Protein AF-A0A843K9B5-F1 (afdb_monomer_lite)

Secondary structure (DSSP, 8-state):
-------------SHHHHHHHHHHHHHHHHTSS-GGGGHHHHHHHHHHHHHHHHHHHHHHHHHHHHHHHHHHHHHHHHHHHHHHHHHHHHT--PPP-

Structure (mmCIF, N/CA/C/O backbone):
data_AF-A0A843K9B5-F1
#
_entry.id   AF-A0A843K9B5-F1
#
loop_
_atom_site.group_PDB
_atom_site.id
_atom_site.type_symbol
_atom_site.label_atom_id
_atom_site.label_alt_id
_atom_site.label_comp_id
_atom_site.label_asym_id
_atom_site.label_entity_id
_atom_site.label_seq_id
_atom_site.pdbx_PDB_ins_code
_atom_site.Cartn_x
_atom_site.Cartn_y
_atom_site.Cartn_z
_atom_site.occupancy
_atom_site.B_iso_or_equiv
_atom_site.auth_seq_id
_atom_site.auth_comp_id
_atom_site.auth_asym_id
_atom_site.auth_atom_id
_atom_site.pdbx_PDB_model_num
ATOM 1 N N . MET A 1 1 ? -6.684 15.302 -39.401 1.00 37.53 1 MET A N 1
ATOM 2 C CA . MET A 1 1 ? -6.523 15.364 -37.933 1.00 37.53 1 MET A CA 1
ATOM 3 C C . MET A 1 1 ? -6.785 13.973 -37.383 1.00 37.53 1 MET A C 1
ATOM 5 O O . MET A 1 1 ? -7.859 13.439 -37.627 1.00 37.53 1 MET A O 1
ATOM 9 N N . ALA A 1 2 ? -5.788 13.338 -36.768 1.00 39.28 2 ALA A N 1
ATOM 10 C CA . ALA A 1 2 ? -5.946 11.995 -36.221 1.00 39.28 2 ALA A CA 1
ATOM 11 C C . ALA A 1 2 ? -6.784 12.071 -34.936 1.00 39.28 2 ALA A C 1
ATOM 13 O O . ALA A 1 2 ? -6.377 12.716 -33.973 1.00 39.28 2 ALA A O 1
ATOM 14 N N . ASN A 1 3 ? -7.957 11.432 -34.936 1.00 41.06 3 ASN A N 1
ATOM 15 C CA . ASN A 1 3 ? -8.771 11.244 -33.739 1.00 41.06 3 ASN A CA 1
ATOM 16 C C . ASN A 1 3 ? -7.980 10.391 -32.737 1.00 41.06 3 ASN A C 1
ATOM 18 O O . ASN A 1 3 ? -7.946 9.163 -32.843 1.00 41.06 3 ASN A O 1
ATOM 22 N N . MET A 1 4 ? -7.319 11.039 -31.775 1.00 44.72 4 MET A N 1
ATOM 23 C CA . MET A 1 4 ? -6.780 10.364 -30.599 1.00 44.72 4 MET A CA 1
ATOM 24 C C . MET A 1 4 ? -7.964 9.780 -29.826 1.00 44.72 4 MET A C 1
ATOM 26 O O . MET A 1 4 ? -8.694 10.505 -29.154 1.00 44.72 4 MET A O 1
ATOM 30 N N . LYS A 1 5 ? -8.184 8.464 -29.957 1.00 47.78 5 LYS A N 1
ATOM 31 C CA . LYS A 1 5 ? -9.096 7.712 -29.087 1.00 47.78 5 LYS A CA 1
ATOM 32 C C . LYS A 1 5 ? -8.741 8.081 -27.645 1.00 47.78 5 LYS A C 1
ATOM 34 O O . LYS A 1 5 ? -7.588 7.890 -27.263 1.00 47.78 5 LYS A O 1
ATO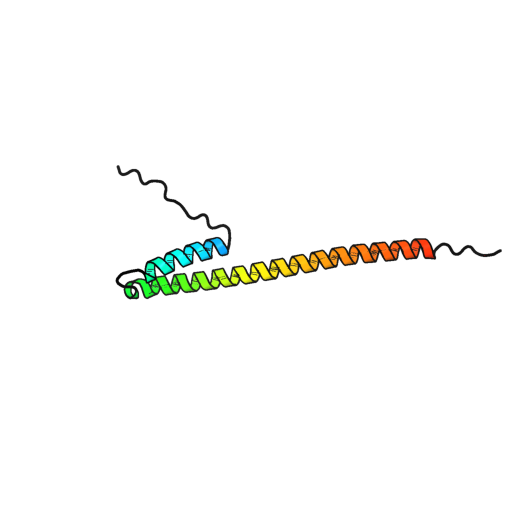M 39 N N . GLN A 1 6 ? -9.690 8.643 -26.889 1.00 45.94 6 GLN A N 1
ATOM 40 C CA . GLN A 1 6 ? -9.527 8.917 -25.459 1.00 45.94 6 GLN A CA 1
ATOM 41 C C . GLN A 1 6 ? -8.958 7.654 -24.806 1.00 45.94 6 GLN A C 1
ATOM 43 O O . GLN A 1 6 ? -9.609 6.611 -24.778 1.00 45.94 6 GLN A O 1
ATOM 48 N N . GLY A 1 7 ? -7.683 7.728 -24.420 1.00 49.34 7 GLY A N 1
ATOM 49 C CA . GLY A 1 7 ? -6.924 6.583 -23.942 1.00 49.34 7 GLY A CA 1
ATOM 50 C C . GLY A 1 7 ? -7.588 5.976 -22.715 1.00 49.34 7 GLY A C 1
ATOM 51 O O . GLY A 1 7 ? -8.291 6.650 -21.975 1.00 49.34 7 GLY A O 1
ATOM 52 N N . ASN A 1 8 ? -7.373 4.688 -22.502 1.00 58.31 8 ASN A N 1
ATOM 53 C CA . ASN A 1 8 ? -7.876 3.956 -21.348 1.00 58.31 8 ASN A CA 1
ATOM 54 C C . ASN A 1 8 ? -7.121 4.428 -20.082 1.00 58.31 8 ASN A C 1
ATOM 56 O O . ASN A 1 8 ? -6.158 3.785 -19.659 1.00 58.31 8 ASN A O 1
ATOM 60 N N . TRP A 1 9 ? -7.458 5.609 -19.549 1.00 66.25 9 TRP A N 1
ATOM 61 C CA . TRP A 1 9 ? -6.804 6.177 -18.368 1.00 66.25 9 TRP A CA 1
ATOM 62 C C . TRP A 1 9 ? -7.047 5.242 -17.179 1.00 66.25 9 TRP A C 1
ATOM 64 O O . TRP A 1 9 ? -8.189 4.983 -16.802 1.00 66.25 9 TRP A O 1
ATOM 74 N N . LEU A 1 10 ? -5.970 4.715 -16.592 1.00 73.25 10 LEU A N 1
ATOM 75 C CA . LEU A 1 10 ? -6.048 3.971 -15.337 1.00 73.25 10 LEU A CA 1
ATOM 76 C C . LEU A 1 10 ? -6.471 4.946 -14.235 1.00 73.25 10 LEU A C 1
ATOM 78 O O . LEU A 1 10 ? -5.701 5.830 -13.862 1.00 73.25 10 LEU A O 1
ATOM 82 N N . LYS A 1 11 ? -7.696 4.795 -13.726 1.00 84.88 11 LYS A N 1
ATOM 83 C CA . LYS A 1 11 ? -8.127 5.477 -12.505 1.00 84.88 11 LYS A CA 1
ATOM 84 C C . LYS A 1 11 ? -7.399 4.826 -11.331 1.00 84.88 11 LYS A C 1
ATOM 86 O O . LYS A 1 11 ? -7.560 3.633 -11.106 1.00 84.88 11 LYS A O 1
ATOM 91 N N . ILE A 1 12 ? -6.590 5.606 -10.624 1.00 87.56 12 ILE A N 1
ATOM 92 C CA . ILE A 1 12 ? -5.891 5.170 -9.415 1.00 87.56 12 ILE A CA 1
ATOM 93 C C . ILE A 1 12 ? -6.687 5.708 -8.229 1.00 87.56 12 ILE A C 1
ATOM 95 O O . ILE A 1 12 ? -6.739 6.921 -8.031 1.00 87.56 12 ILE A O 1
ATOM 99 N N . SER A 1 13 ? -7.350 4.821 -7.489 1.00 89.38 13 SER A N 1
ATOM 100 C CA . SER A 1 13 ? -8.149 5.173 -6.306 1.00 89.38 13 SER A CA 1
ATOM 101 C C . SER A 1 13 ? -7.637 4.550 -5.013 1.00 89.38 13 SER A C 1
ATOM 103 O O . SER A 1 13 ? -7.982 5.039 -3.941 1.00 89.38 13 SER A O 1
ATOM 105 N N . SER A 1 14 ? -6.809 3.512 -5.104 1.00 86.88 14 SER A N 1
ATOM 106 C CA . SER A 1 14 ? -6.241 2.828 -3.947 1.00 86.88 14 SER A CA 1
ATOM 107 C C . SER A 1 14 ? -4.745 2.516 -4.132 1.00 86.88 14 SER A C 1
ATOM 109 O O . SER A 1 14 ? -4.234 2.564 -5.261 1.00 86.88 14 SER A O 1
ATOM 111 N N . PRO A 1 15 ? -4.011 2.189 -3.050 1.00 87.75 15 PRO A N 1
ATOM 112 C CA . PRO A 1 15 ? -2.623 1.733 -3.143 1.00 87.75 15 PRO A CA 1
ATOM 113 C C . PRO A 1 15 ? -2.444 0.516 -4.063 1.00 87.75 15 PRO A C 1
ATOM 115 O O . PRO A 1 15 ? -1.443 0.413 -4.767 1.00 87.75 15 PRO A O 1
ATOM 118 N N . GLU A 1 16 ? -3.414 -0.393 -4.112 1.00 88.38 16 GLU A N 1
ATOM 119 C CA . GLU A 1 16 ? -3.405 -1.574 -4.979 1.00 88.38 16 GLU A CA 1
ATOM 120 C C . GLU A 1 16 ? -3.537 -1.193 -6.459 1.00 88.38 16 GLU A C 1
ATOM 122 O O . GLU A 1 16 ? -2.840 -1.762 -7.306 1.00 88.38 16 GLU A O 1
ATOM 127 N N . ASP A 1 17 ? -4.381 -0.207 -6.790 1.00 88.81 17 ASP A N 1
ATOM 128 C CA . ASP A 1 17 ? -4.486 0.324 -8.155 1.00 88.81 17 ASP A CA 1
ATOM 129 C C . ASP A 1 17 ? -3.140 0.894 -8.622 1.00 88.81 17 ASP A C 1
ATOM 131 O O . ASP A 1 17 ? -2.686 0.625 -9.743 1.00 88.81 17 ASP A O 1
ATOM 135 N N . LEU A 1 18 ? -2.472 1.646 -7.740 1.00 89.44 18 LEU A N 1
ATOM 136 C CA . LEU A 1 18 ? -1.156 2.224 -7.998 1.00 89.44 18 LEU A CA 1
ATOM 137 C C . LEU A 1 18 ? -0.095 1.131 -8.190 1.00 89.44 18 LEU A C 1
ATOM 139 O O . LEU A 1 18 ? 0.651 1.172 -9.171 1.00 89.44 18 LEU A O 1
ATOM 143 N N . GLN A 1 19 ? -0.068 0.109 -7.328 1.00 91.19 19 GLN A N 1
ATOM 144 C CA . GLN A 1 19 ? 0.837 -1.038 -7.470 1.00 91.19 19 GLN A CA 1
ATOM 145 C C . GLN A 1 19 ? 0.652 -1.747 -8.816 1.00 91.19 19 GLN A C 1
ATOM 147 O O . GLN A 1 19 ? 1.636 -2.047 -9.496 1.00 91.19 19 GLN A O 1
ATOM 152 N N . ARG A 1 20 ? -0.597 -1.983 -9.244 1.00 90.62 20 ARG A N 1
ATOM 153 C CA . ARG A 1 20 ? -0.899 -2.621 -10.538 1.00 90.62 20 ARG A CA 1
ATOM 154 C C . ARG A 1 20 ? -0.427 -1.774 -11.716 1.00 90.62 20 ARG A C 1
ATOM 156 O O . ARG A 1 20 ? 0.098 -2.319 -12.689 1.00 90.62 20 ARG A O 1
ATOM 163 N N . ALA A 1 21 ? -0.616 -0.457 -11.654 1.00 91.31 21 ALA A N 1
ATOM 164 C CA . ALA A 1 21 ? -0.154 0.458 -12.693 1.00 91.31 21 ALA A CA 1
ATOM 165 C C . ALA A 1 21 ? 1.383 0.473 -12.788 1.00 91.31 21 ALA A C 1
ATOM 167 O O . ALA A 1 21 ? 1.935 0.311 -13.878 1.00 91.31 21 ALA A O 1
ATOM 168 N N . LEU A 1 22 ? 2.068 0.582 -11.647 1.00 92.81 22 LEU A N 1
ATOM 169 C CA . LEU A 1 22 ? 3.529 0.578 -11.562 1.00 92.81 22 LEU A CA 1
ATOM 170 C C . LEU A 1 22 ? 4.134 -0.750 -12.031 1.00 92.81 22 LEU A C 1
ATOM 172 O O . LEU A 1 22 ? 5.060 -0.740 -12.840 1.00 92.81 22 LEU A O 1
ATOM 176 N N . ALA A 1 23 ? 3.566 -1.888 -11.622 1.00 92.31 23 ALA A N 1
ATOM 177 C CA . ALA A 1 23 ? 4.009 -3.211 -12.063 1.00 92.31 23 ALA A CA 1
ATOM 178 C C . ALA A 1 23 ? 3.905 -3.374 -13.589 1.00 92.31 23 ALA A C 1
ATOM 180 O O . ALA A 1 23 ? 4.833 -3.864 -14.232 1.00 92.31 23 ALA A O 1
ATOM 181 N N . LYS A 1 24 ? 2.816 -2.889 -14.205 1.00 92.06 24 LYS A N 1
ATOM 182 C CA . LYS A 1 24 ? 2.681 -2.876 -15.672 1.00 92.06 24 LYS A CA 1
ATOM 183 C C . LYS A 1 24 ? 3.788 -2.060 -16.342 1.00 92.06 24 LYS A C 1
ATOM 185 O O . LYS A 1 24 ? 4.282 -2.465 -17.391 1.00 92.06 24 LYS A O 1
ATOM 190 N N . MET A 1 25 ? 4.167 -0.916 -15.773 1.00 91.12 25 MET A N 1
ATOM 191 C CA . MET A 1 25 ? 5.235 -0.074 -16.325 1.00 91.12 25 MET A CA 1
ATOM 192 C C . MET A 1 25 ? 6.621 -0.699 -16.141 1.00 91.12 25 MET A C 1
ATOM 194 O O . MET A 1 25 ? 7.408 -0.689 -17.085 1.00 91.12 25 MET A O 1
ATOM 198 N N . LEU A 1 26 ? 6.897 -1.290 -14.976 1.00 93.25 26 LEU A N 1
ATOM 199 C CA . LEU A 1 26 ? 8.134 -2.028 -14.711 1.00 93.25 26 LEU A CA 1
ATOM 200 C C . LEU A 1 26 ? 8.300 -3.194 -15.690 1.00 93.25 26 LEU A C 1
ATOM 202 O O . LEU A 1 26 ? 9.342 -3.310 -16.327 1.00 93.25 26 LEU A O 1
ATOM 206 N N . ASN A 1 27 ? 7.248 -3.989 -15.900 1.00 92.94 27 ASN A N 1
ATOM 207 C CA . ASN A 1 27 ? 7.287 -5.104 -16.845 1.00 92.94 27 ASN A CA 1
ATOM 208 C C . ASN A 1 27 ? 7.559 -4.639 -18.281 1.00 92.94 27 ASN A C 1
ATOM 210 O O . ASN A 1 27 ? 8.333 -5.272 -18.988 1.00 92.94 27 ASN A O 1
ATOM 214 N N . LYS A 1 28 ? 6.999 -3.500 -18.710 1.00 91.19 28 LYS A N 1
ATOM 215 C CA . LYS A 1 28 ? 7.313 -2.927 -20.031 1.00 91.19 28 LYS A CA 1
ATOM 216 C C . LYS A 1 28 ? 8.788 -2.557 -20.181 1.00 91.19 28 LYS A C 1
ATOM 218 O O . LYS A 1 28 ? 9.337 -2.736 -21.259 1.00 91.19 28 LYS A O 1
ATOM 223 N N . ILE A 1 29 ? 9.417 -2.045 -19.122 1.00 91.62 29 ILE A N 1
ATOM 224 C CA . ILE A 1 29 ? 10.854 -1.744 -19.127 1.00 91.62 29 ILE A CA 1
ATOM 225 C C . ILE A 1 29 ? 11.669 -3.038 -19.212 1.00 91.62 29 ILE A C 1
ATOM 227 O O . ILE A 1 29 ? 12.589 -3.129 -20.020 1.00 91.62 29 ILE A O 1
ATOM 231 N N . LEU A 1 30 ? 11.304 -4.047 -18.419 1.00 89.31 30 LEU A N 1
ATOM 232 C CA . LEU A 1 30 ? 11.984 -5.345 -18.408 1.00 89.31 30 LEU A CA 1
ATOM 233 C C . LEU A 1 30 ? 11.878 -6.089 -19.747 1.00 89.31 30 LEU A C 1
ATOM 235 O O . LEU A 1 30 ? 12.761 -6.868 -20.077 1.00 89.31 30 LEU A O 1
ATOM 239 N N . MET A 1 31 ? 10.819 -5.836 -20.518 1.00 91.50 31 MET A N 1
ATOM 240 C CA . MET A 1 31 ? 10.617 -6.395 -21.859 1.00 91.50 31 MET A CA 1
ATOM 241 C C . MET A 1 31 ? 11.216 -5.532 -22.983 1.00 91.50 31 MET A C 1
ATOM 243 O O . MET A 1 31 ? 11.027 -5.860 -24.152 1.00 91.50 31 MET A O 1
ATOM 247 N N . SER A 1 32 ? 11.878 -4.414 -22.667 1.00 91.69 32 SER A N 1
ATOM 248 C CA . SER A 1 32 ? 12.520 -3.580 -23.689 1.00 91.69 32 SER A CA 1
ATOM 249 C C . SER A 1 32 ? 13.792 -4.241 -24.230 1.00 91.69 32 SER A C 1
ATOM 251 O O . SER A 1 32 ? 14.443 -5.009 -23.526 1.00 91.69 32 SER A O 1
ATOM 253 N N . GLU A 1 33 ? 14.151 -3.927 -25.476 1.00 90.06 33 GLU A N 1
ATOM 254 C CA . GLU A 1 33 ? 15.352 -4.473 -26.129 1.00 90.06 33 GLU A CA 1
ATOM 255 C C . GLU A 1 33 ? 16.655 -4.018 -25.454 1.00 90.06 33 GLU A C 1
ATOM 257 O O . GLU A 1 33 ? 17.642 -4.748 -25.471 1.00 90.06 33 GLU A O 1
ATOM 262 N N . ASP A 1 34 ? 16.641 -2.844 -24.813 1.00 88.44 34 ASP A N 1
ATOM 263 C CA . ASP A 1 34 ? 17.742 -2.336 -23.994 1.00 88.44 34 ASP A CA 1
ATOM 264 C C . ASP A 1 34 ? 17.229 -1.864 -22.620 1.00 88.44 34 ASP A C 1
ATOM 266 O O . ASP A 1 34 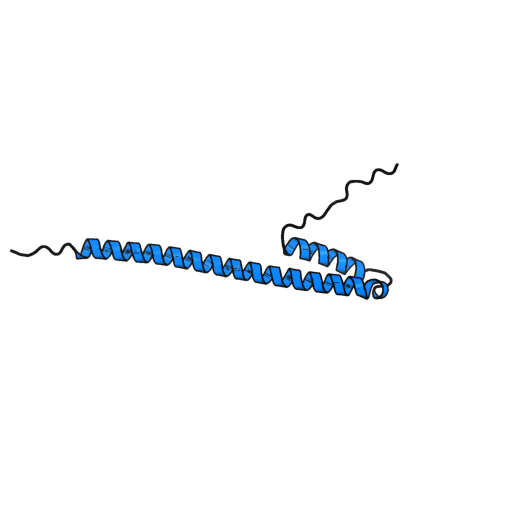? 16.908 -0.686 -22.419 1.00 88.44 34 ASP A O 1
ATOM 270 N N . PRO A 1 35 ? 17.163 -2.774 -21.634 1.00 80.25 35 PRO A N 1
ATOM 271 C CA . PRO A 1 35 ? 16.730 -2.435 -20.283 1.00 80.25 35 PRO A CA 1
ATOM 272 C C . PRO A 1 35 ? 17.644 -1.423 -19.576 1.00 80.25 35 PRO A C 1
ATOM 274 O O . PRO A 1 35 ? 17.179 -0.697 -18.690 1.00 80.25 35 PRO A O 1
ATOM 277 N N . LEU A 1 36 ? 18.930 -1.339 -19.949 1.00 87.62 36 LEU A N 1
ATOM 278 C CA . LEU A 1 36 ? 19.893 -0.439 -19.304 1.00 87.62 36 LEU A CA 1
ATOM 279 C C . LEU A 1 36 ? 19.592 1.025 -19.626 1.00 87.62 36 LEU A C 1
ATOM 281 O O . LEU A 1 36 ? 19.715 1.878 -18.743 1.00 87.62 36 LEU A O 1
ATOM 285 N N . LEU A 1 37 ? 19.078 1.308 -20.828 1.00 92.25 37 LEU A N 1
ATOM 286 C CA . LEU A 1 37 ? 18.580 2.634 -21.217 1.00 92.25 37 LEU A CA 1
ATOM 287 C C . LEU A 1 37 ? 17.505 3.170 -20.254 1.00 92.25 37 LEU A C 1
ATOM 289 O O . LEU A 1 37 ? 17.289 4.378 -20.126 1.00 92.25 37 LEU A O 1
ATOM 293 N N . HIS A 1 38 ? 16.800 2.274 -19.568 1.00 91.25 38 HIS A N 1
ATOM 294 C CA . HIS A 1 38 ? 15.697 2.603 -18.678 1.00 91.25 38 HIS A CA 1
ATOM 295 C C . HIS A 1 38 ? 16.030 2.434 -17.195 1.00 91.25 38 HIS A C 1
ATOM 297 O O . HIS A 1 38 ? 15.141 2.646 -16.369 1.00 91.25 38 HIS A O 1
ATOM 303 N N . ALA A 1 39 ? 17.283 2.136 -16.832 1.00 88.00 39 ALA A N 1
ATOM 304 C CA . ALA A 1 39 ? 17.690 1.852 -15.454 1.00 88.00 39 ALA A CA 1
ATOM 305 C C . ALA A 1 39 ? 17.255 2.939 -14.451 1.00 88.00 39 ALA A C 1
ATOM 307 O O . ALA A 1 39 ? 16.728 2.629 -13.384 1.00 88.00 39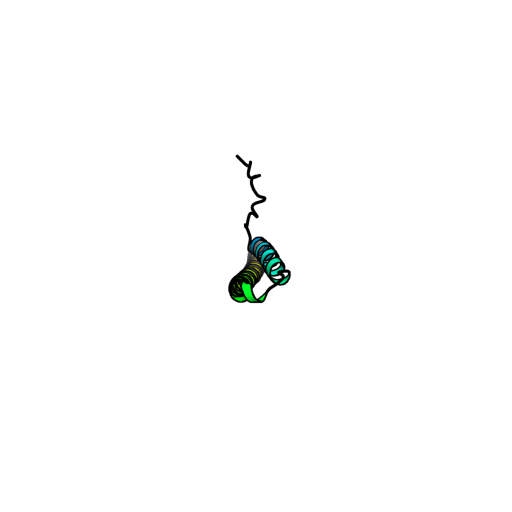 ALA A O 1
ATOM 308 N N . GLY A 1 40 ? 17.378 4.222 -14.817 1.00 91.94 40 GLY A N 1
ATOM 309 C CA . GLY A 1 40 ? 16.924 5.332 -13.970 1.00 91.94 40 GLY A CA 1
ATOM 310 C C . GLY A 1 40 ? 15.405 5.347 -13.755 1.00 91.94 40 GLY A C 1
ATOM 311 O O . GLY A 1 40 ? 14.936 5.477 -12.626 1.00 91.94 40 GLY A O 1
ATOM 312 N N . ARG A 1 41 ? 14.619 5.142 -14.822 1.00 92.62 41 ARG A N 1
ATOM 313 C CA . ARG A 1 41 ? 13.147 5.063 -14.735 1.00 92.62 41 ARG A CA 1
ATOM 314 C C . ARG A 1 41 ? 12.705 3.834 -13.951 1.00 92.62 41 ARG A C 1
ATOM 316 O O . ARG A 1 41 ? 11.765 3.921 -13.166 1.00 92.62 41 ARG A O 1
ATOM 323 N N . PHE A 1 42 ? 13.393 2.715 -14.146 1.00 92.81 42 PHE A N 1
ATOM 324 C CA . PHE A 1 42 ? 13.172 1.492 -13.395 1.00 92.81 42 PHE A CA 1
ATOM 325 C C . PHE A 1 42 ? 13.390 1.726 -11.899 1.00 92.81 42 PHE A C 1
ATOM 327 O O . PHE A 1 42 ? 12.498 1.428 -11.115 1.00 92.81 42 PHE A O 1
ATOM 334 N N . ALA A 1 43 ? 14.512 2.337 -11.505 1.00 93.56 43 ALA A N 1
ATOM 335 C CA . ALA A 1 43 ? 14.802 2.639 -10.105 1.00 93.56 43 ALA A CA 1
ATOM 336 C C . ALA A 1 43 ? 13.721 3.530 -9.467 1.00 93.56 43 ALA A C 1
ATOM 338 O O . ALA A 1 43 ? 13.249 3.241 -8.365 1.00 93.56 43 ALA A O 1
ATOM 339 N N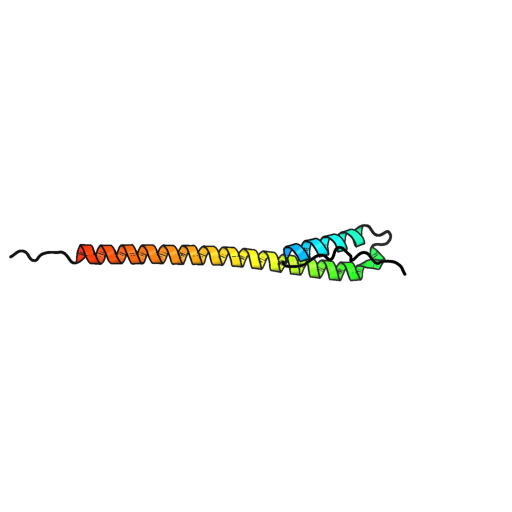 . SER A 1 44 ? 13.266 4.573 -10.172 1.00 95.19 44 SER A N 1
ATOM 340 C CA . SER A 1 44 ? 12.179 5.436 -9.691 1.00 95.19 44 SER A CA 1
ATOM 341 C C . SER A 1 44 ? 10.856 4.682 -9.531 1.00 95.19 44 SER A C 1
ATOM 343 O O . SER A 1 44 ? 10.191 4.826 -8.505 1.00 95.19 44 SER A O 1
ATOM 345 N N . LEU A 1 45 ? 10.474 3.865 -10.517 1.00 94.50 45 LEU A N 1
ATOM 346 C CA . LEU A 1 45 ? 9.234 3.084 -10.475 1.00 94.50 45 LEU A CA 1
ATOM 347 C C . LEU A 1 45 ? 9.284 1.980 -9.414 1.00 94.50 45 LEU A C 1
ATOM 349 O O . LEU A 1 45 ? 8.282 1.747 -8.747 1.00 94.50 45 LEU A O 1
ATOM 353 N N . ALA A 1 46 ? 10.437 1.337 -9.227 1.00 94.00 46 ALA A N 1
ATOM 354 C CA . ALA A 1 46 ? 10.639 0.324 -8.200 1.00 94.00 46 ALA A CA 1
ATOM 355 C C . ALA A 1 46 ? 10.504 0.934 -6.800 1.00 94.00 46 ALA A C 1
ATOM 357 O O . ALA A 1 46 ? 9.772 0.404 -5.971 1.00 94.00 46 ALA A O 1
ATOM 358 N N . ASN A 1 47 ? 11.118 2.098 -6.555 1.00 96.06 47 ASN A N 1
ATOM 359 C CA . ASN A 1 47 ? 10.951 2.818 -5.292 1.00 96.06 47 ASN A CA 1
ATOM 360 C C . ASN A 1 47 ? 9.484 3.222 -5.056 1.00 96.06 47 ASN A C 1
ATOM 362 O O . ASN A 1 47 ? 8.934 3.000 -3.977 1.00 96.06 47 ASN A O 1
ATOM 366 N N . ALA A 1 48 ? 8.817 3.771 -6.077 1.00 93.94 48 ALA A N 1
ATOM 367 C CA . ALA A 1 48 ? 7.397 4.108 -5.989 1.00 93.94 48 ALA A CA 1
ATOM 368 C C . ALA A 1 48 ? 6.531 2.873 -5.683 1.00 93.94 48 ALA A C 1
ATOM 370 O O . ALA A 1 48 ? 5.616 2.952 -4.864 1.00 93.94 48 ALA A O 1
ATOM 371 N N . TRP A 1 49 ? 6.845 1.727 -6.294 1.00 93.94 49 TRP A N 1
ATOM 372 C CA . TRP A 1 49 ? 6.119 0.478 -6.085 1.00 93.94 49 TRP A CA 1
ATOM 373 C C . TRP A 1 49 ? 6.293 -0.030 -4.653 1.00 93.94 49 TRP A C 1
ATOM 375 O O . TRP A 1 49 ? 5.298 -0.311 -3.988 1.00 93.94 49 TRP A O 1
ATOM 385 N N . THR A 1 50 ? 7.525 -0.041 -4.137 1.00 93.75 50 THR A N 1
ATOM 386 C CA . THR A 1 50 ? 7.822 -0.434 -2.751 1.00 93.75 50 THR A CA 1
ATOM 387 C C . THR A 1 50 ? 7.092 0.451 -1.744 1.00 93.75 50 THR A C 1
ATOM 389 O O . THR A 1 50 ? 6.501 -0.055 -0.791 1.00 93.75 50 THR A O 1
ATOM 392 N N . ASN A 1 51 ? 7.058 1.767 -1.970 1.00 93.88 51 ASN A N 1
ATOM 393 C CA . ASN A 1 51 ? 6.324 2.685 -1.097 1.00 93.88 51 ASN A CA 1
ATOM 394 C C . ASN A 1 51 ? 4.809 2.449 -1.155 1.00 93.88 51 ASN A C 1
ATOM 396 O O . ASN A 1 51 ? 4.151 2.450 -0.117 1.00 93.88 51 ASN A O 1
ATOM 400 N N . SER A 1 52 ? 4.261 2.198 -2.346 1.00 91.94 52 SER A N 1
ATOM 401 C CA . SER A 1 52 ? 2.845 1.858 -2.518 1.00 91.94 52 SER A CA 1
ATOM 402 C C . SER A 1 52 ? 2.479 0.531 -1.848 1.00 91.94 52 SER A C 1
ATOM 404 O O . SER A 1 52 ? 1.358 0.379 -1.365 1.00 91.94 52 SER A O 1
ATOM 406 N N . TYR A 1 53 ? 3.405 -0.430 -1.818 1.00 91.38 53 TYR A N 1
ATOM 407 C CA . TYR A 1 53 ? 3.229 -1.698 -1.112 1.00 91.38 53 TYR A CA 1
ATOM 408 C C . TYR A 1 53 ? 3.274 -1.520 0.406 1.00 91.38 53 TYR A C 1
ATOM 410 O O . TYR A 1 53 ? 2.431 -2.062 1.113 1.00 91.38 53 TYR A O 1
ATOM 418 N N . ARG A 1 54 ? 4.186 -0.685 0.915 1.00 93.56 54 ARG A N 1
ATOM 419 C CA . ARG A 1 54 ? 4.222 -0.341 2.340 1.00 93.56 54 ARG A CA 1
ATOM 420 C C . ARG A 1 54 ? 2.911 0.301 2.809 1.00 93.56 54 ARG A C 1
ATOM 422 O O . ARG A 1 54 ? 2.360 -0.139 3.808 1.00 93.56 54 ARG A O 1
ATOM 429 N N . LEU A 1 55 ? 2.382 1.273 2.059 1.00 90.69 55 LEU A N 1
ATOM 430 C CA . LEU A 1 55 ? 1.101 1.920 2.382 1.00 90.69 55 LEU A CA 1
ATOM 431 C C . LEU A 1 55 ? -0.073 0.934 2.404 1.00 90.69 55 LEU A C 1
ATOM 433 O O . LEU A 1 55 ? -0.977 1.074 3.219 1.00 90.69 55 LEU A O 1
ATOM 437 N N . PHE A 1 56 ? -0.062 -0.061 1.516 1.00 91.38 56 PHE A N 1
ATOM 438 C CA . PHE A 1 56 ? -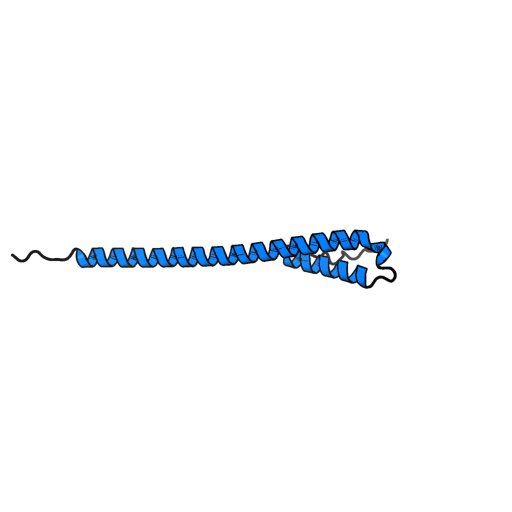1.058 -1.129 1.531 1.00 91.38 56 PHE A CA 1
ATOM 439 C C . PHE A 1 56 ? -1.005 -1.937 2.835 1.00 91.38 56 PHE A C 1
ATOM 441 O O . PHE A 1 56 ? -2.035 -2.134 3.470 1.00 91.38 56 PHE A O 1
ATOM 448 N N . LEU A 1 57 ? 0.191 -2.342 3.274 1.00 92.25 57 LEU A N 1
ATOM 449 C CA . LEU A 1 57 ? 0.353 -3.071 4.536 1.00 92.25 57 LEU A CA 1
ATOM 450 C C . LEU A 1 57 ? -0.085 -2.233 5.746 1.00 92.25 57 LEU A C 1
ATOM 452 O O . LEU A 1 57 ? -0.769 -2.744 6.627 1.00 92.25 57 LEU A O 1
ATOM 456 N N . GLU A 1 58 ? 0.259 -0.944 5.763 1.00 92.06 58 GLU A N 1
ATOM 457 C CA . GLU A 1 58 ? -0.179 -0.008 6.808 1.00 92.06 58 GLU A CA 1
ATOM 458 C C . GLU A 1 58 ? -1.712 0.141 6.830 1.00 92.06 58 GLU A C 1
ATOM 460 O O . GLU A 1 58 ? -2.322 0.202 7.898 1.00 92.06 58 GLU A O 1
ATOM 465 N N . GLN A 1 59 ? -2.356 0.166 5.658 1.00 91.06 59 GLN A N 1
ATOM 466 C CA . GLN A 1 59 ? -3.814 0.224 5.544 1.00 91.06 59 GLN A CA 1
ATOM 467 C C . GLN A 1 59 ? -4.483 -1.052 6.077 1.00 91.06 59 GLN A C 1
ATOM 469 O O . GLN A 1 59 ? -5.485 -0.955 6.788 1.00 91.06 59 GLN A O 1
ATOM 474 N N . GLU A 1 60 ? -3.931 -2.225 5.768 1.00 93.06 60 GLU A N 1
ATOM 475 C CA . GLU A 1 60 ? -4.416 -3.513 6.280 1.00 93.06 60 GLU A CA 1
ATOM 476 C C . GLU A 1 60 ? -4.282 -3.599 7.807 1.00 93.06 60 GLU A C 1
ATOM 478 O O . GLU A 1 60 ? -5.228 -3.973 8.500 1.00 93.06 60 GLU A O 1
ATOM 483 N N . GLU A 1 61 ? -3.142 -3.174 8.357 1.00 95.50 61 GLU A N 1
ATOM 484 C CA . GLU A 1 61 ? -2.931 -3.127 9.806 1.00 95.50 61 GLU A CA 1
ATOM 485 C C . GLU A 1 61 ? -3.925 -2.176 10.488 1.00 95.50 61 GLU A C 1
ATOM 487 O O . GLU A 1 61 ? -4.544 -2.522 11.498 1.00 95.50 61 GLU A O 1
ATOM 492 N N . MET A 1 62 ? -4.144 -0.995 9.904 1.00 94.75 62 MET A N 1
ATOM 493 C CA . MET A 1 62 ? -5.128 -0.028 10.389 1.00 94.75 62 MET A CA 1
ATOM 494 C C . MET A 1 62 ? -6.550 -0.605 10.390 1.00 94.75 62 MET A C 1
ATOM 496 O O . MET A 1 62 ? -7.312 -0.363 11.328 1.00 94.75 62 MET A O 1
ATOM 500 N N . ASN A 1 63 ? -6.920 -1.363 9.356 1.00 95.12 63 ASN A N 1
ATOM 501 C CA . ASN A 1 63 ? -8.222 -2.024 9.279 1.00 95.12 63 ASN A CA 1
ATOM 502 C C . ASN A 1 63 ? -8.372 -3.073 10.390 1.00 95.12 63 ASN A C 1
ATOM 504 O O . ASN A 1 63 ? -9.357 -3.035 11.126 1.00 95.12 63 ASN A O 1
ATOM 508 N N . ALA A 1 64 ? -7.360 -3.918 10.602 1.00 96.38 64 ALA A N 1
ATOM 509 C CA . ALA A 1 64 ? -7.366 -4.912 11.676 1.00 96.38 64 ALA A CA 1
ATOM 510 C C . ALA A 1 64 ? -7.455 -4.271 13.075 1.00 96.38 64 ALA A C 1
ATOM 512 O O . ALA A 1 64 ? -8.136 -4.778 13.969 1.00 96.38 64 ALA A O 1
ATOM 513 N N . ILE A 1 65 ? -6.788 -3.131 13.288 1.00 96.94 65 ILE A N 1
ATOM 514 C CA . ILE A 1 65 ? -6.887 -2.373 14.543 1.00 96.94 65 ILE A CA 1
ATOM 515 C C . ILE A 1 65 ? -8.311 -1.846 14.749 1.00 96.94 65 ILE A C 1
ATOM 517 O O . ILE A 1 65 ? -8.845 -1.969 15.851 1.00 96.94 65 ILE A O 1
ATOM 521 N N . LYS A 1 66 ? -8.940 -1.289 13.707 1.00 97.00 66 LYS A N 1
ATOM 522 C CA . LYS A 1 66 ? -10.323 -0.794 13.782 1.00 97.00 66 LYS A CA 1
ATOM 523 C C . LYS A 1 66 ? -11.302 -1.905 14.139 1.00 97.00 66 LYS A C 1
ATOM 525 O O . LYS A 1 66 ? -12.104 -1.715 15.044 1.00 97.00 66 LYS A O 1
ATOM 530 N N . GLU A 1 67 ? -11.189 -3.067 13.503 1.00 97.25 67 GLU A N 1
ATOM 531 C CA . GLU A 1 67 ? -12.031 -4.229 13.813 1.00 97.25 67 GLU A CA 1
ATOM 532 C C . GLU A 1 67 ? -11.893 -4.657 15.279 1.00 97.25 67 GLU A C 1
ATOM 534 O O . GLU A 1 67 ? -12.888 -4.902 15.963 1.00 97.25 67 GLU A O 1
ATOM 539 N N . ARG A 1 68 ? -10.661 -4.680 15.800 1.00 96.75 68 ARG A N 1
ATOM 540 C CA . ARG A 1 68 ? -10.404 -4.992 17.213 1.00 96.75 68 ARG A CA 1
ATOM 541 C C . ARG A 1 68 ? -11.014 -3.961 18.161 1.00 96.75 68 ARG A C 1
ATOM 543 O O . ARG A 1 68 ? -11.555 -4.355 19.192 1.00 96.75 68 ARG A O 1
ATOM 550 N N . ILE A 1 69 ? -10.932 -2.670 17.834 1.00 97.31 69 ILE A N 1
ATOM 551 C CA . ILE A 1 69 ? -11.559 -1.599 18.624 1.00 97.31 69 ILE A CA 1
ATOM 552 C C . ILE A 1 69 ? -13.075 -1.788 18.642 1.00 97.31 69 ILE A C 1
ATOM 554 O O . ILE A 1 69 ? -13.656 -1.810 19.722 1.00 97.31 69 ILE A O 1
ATOM 558 N N . THR A 1 70 ? -13.698 -2.008 17.484 1.00 97.44 70 THR A N 1
ATOM 559 C CA . THR A 1 70 ? -15.146 -2.236 17.392 1.00 97.44 70 THR A CA 1
ATOM 560 C C . THR A 1 70 ? -15.579 -3.434 18.237 1.00 97.44 70 THR A C 1
ATOM 562 O O . THR A 1 70 ? -16.483 -3.305 19.059 1.00 97.44 70 THR A O 1
ATOM 565 N N . ALA A 1 71 ? -14.876 -4.566 18.147 1.00 96.50 71 ALA A N 1
ATOM 566 C CA . ALA A 1 71 ? -15.182 -5.741 18.966 1.00 96.50 71 ALA A CA 1
ATOM 567 C C . ALA A 1 71 ? -15.034 -5.470 20.479 1.00 96.50 71 ALA A C 1
ATOM 569 O O . ALA A 1 71 ? -15.811 -5.972 21.300 1.00 96.50 71 ALA A O 1
ATOM 570 N N . MET A 1 72 ? -14.039 -4.668 20.874 1.00 96.19 72 MET A N 1
ATOM 571 C CA . MET A 1 72 ? -13.863 -4.254 22.268 1.00 96.19 72 MET A CA 1
ATOM 572 C C . MET A 1 72 ? -14.989 -3.333 22.746 1.00 96.19 72 MET A C 1
ATOM 574 O O . MET A 1 72 ? -15.470 -3.504 23.866 1.00 96.19 72 MET A O 1
ATOM 578 N N . GLU A 1 73 ? -15.410 -2.372 21.925 1.00 96.50 73 GLU A N 1
ATOM 579 C CA . GLU A 1 73 ? -16.509 -1.453 22.238 1.00 96.50 73 GLU A CA 1
ATOM 580 C C . GLU A 1 73 ? -17.834 -2.207 22.411 1.00 96.50 73 GLU A C 1
ATOM 582 O O . GLU A 1 73 ? -18.542 -1.988 23.398 1.00 96.50 73 GLU A O 1
ATOM 587 N N . GLU A 1 74 ? -18.124 -3.165 21.528 1.00 95.38 74 GLU A N 1
ATOM 588 C CA . GLU A 1 74 ? -19.283 -4.059 21.638 1.00 95.38 74 GLU A CA 1
ATOM 589 C C . GLU A 1 74 ? -19.229 -4.901 22.920 1.00 95.38 74 GLU A C 1
ATOM 591 O O . GLU A 1 74 ? -20.198 -4.958 23.681 1.00 95.38 74 GLU A O 1
ATOM 596 N N . SER A 1 75 ? -18.069 -5.493 23.224 1.00 94.31 75 SER A N 1
ATOM 597 C CA . SER A 1 75 ? -17.876 -6.280 24.450 1.00 94.31 75 SER A CA 1
ATOM 598 C C . SER A 1 75 ? -18.100 -5.433 25.708 1.00 94.31 75 SER A C 1
ATOM 600 O O . SER A 1 75 ? -18.743 -5.877 26.661 1.00 94.31 75 SER A O 1
ATOM 602 N N . GLN A 1 76 ? -17.607 -4.190 25.721 1.00 94.44 76 GLN A N 1
ATOM 603 C CA . GLN A 1 76 ? -17.830 -3.265 26.833 1.00 94.44 76 GLN A CA 1
ATOM 604 C C . GLN A 1 76 ? -19.304 -2.884 26.990 1.00 94.44 76 GLN A C 1
ATOM 606 O O . GLN A 1 76 ? -19.763 -2.725 28.123 1.00 94.44 76 GLN A O 1
ATOM 611 N N . ALA A 1 77 ? -20.043 -2.729 25.889 1.00 93.06 77 ALA A N 1
ATOM 612 C CA . ALA A 1 77 ? -21.475 -2.449 25.933 1.00 93.06 77 ALA A CA 1
ATOM 613 C C . ALA A 1 77 ? -22.248 -3.607 26.585 1.00 93.06 77 ALA A C 1
ATOM 615 O O . ALA A 1 77 ? -23.006 -3.372 27.527 1.00 93.06 77 ALA A O 1
ATOM 616 N N . VAL A 1 78 ? -21.966 -4.850 26.177 1.00 94.19 78 VAL A N 1
ATOM 617 C CA . VAL A 1 78 ? -22.579 -6.058 26.760 1.00 94.19 78 VAL A CA 1
ATOM 618 C C . VAL A 1 78 ? -22.260 -6.183 28.250 1.00 94.19 78 VAL A C 1
ATOM 620 O O . VAL A 1 78 ? -23.147 -6.435 29.063 1.00 94.19 78 VAL A O 1
ATOM 623 N N . ILE A 1 79 ? -21.003 -5.957 28.644 1.00 92.94 79 ILE A N 1
ATOM 624 C CA . ILE A 1 79 ? -20.598 -6.009 30.055 1.00 92.94 79 ILE A CA 1
ATOM 625 C C . ILE A 1 79 ? -21.359 -4.959 30.878 1.00 92.94 79 ILE A C 1
ATOM 627 O O . ILE A 1 79 ? -21.885 -5.273 31.947 1.00 92.94 79 ILE A O 1
ATOM 631 N N . LYS A 1 80 ? -21.457 -3.713 30.391 1.00 92.31 80 LYS A N 1
ATOM 632 C CA . LYS A 1 80 ? -22.213 -2.644 31.070 1.00 92.31 80 LYS A CA 1
ATOM 633 C C . LYS A 1 80 ? -23.686 -3.013 31.240 1.00 92.31 80 LYS A C 1
ATOM 635 O O . LYS A 1 80 ? -24.248 -2.777 32.311 1.00 92.31 80 LYS A O 1
ATOM 640 N N . GLU A 1 81 ? -24.293 -3.605 30.217 1.00 91.50 81 GLU A N 1
ATOM 641 C CA . GLU A 1 81 ? -25.674 -4.080 30.268 1.00 91.50 81 GLU A CA 1
ATOM 642 C C . GLU A 1 81 ? -25.848 -5.163 31.341 1.00 91.50 81 GLU A C 1
ATOM 644 O O . GLU A 1 81 ? -26.678 -4.995 32.238 1.00 91.50 81 GLU A O 1
ATOM 649 N N . GLN A 1 82 ? -24.992 -6.190 31.349 1.00 88.38 82 GLN A N 1
ATOM 650 C CA . GLN A 1 82 ? -25.011 -7.258 32.357 1.00 88.38 82 GLN A CA 1
ATOM 651 C C . GLN A 1 82 ? -24.876 -6.716 33.787 1.00 88.38 82 GLN A C 1
ATOM 653 O O . GLN A 1 82 ? -25.659 -7.084 34.666 1.00 88.38 82 GLN A O 1
ATOM 658 N N . TYR A 1 83 ? -23.932 -5.801 34.037 1.00 87.31 83 TYR A N 1
ATOM 659 C CA . TYR A 1 83 ? -23.793 -5.165 35.353 1.00 87.31 83 TYR A CA 1
ATOM 660 C C . TYR A 1 83 ? -25.053 -4.390 35.755 1.00 87.31 83 TYR A C 1
ATOM 662 O O . TYR A 1 83 ? -25.475 -4.460 36.912 1.00 87.31 83 TYR A O 1
ATOM 670 N N . SER A 1 84 ? -25.683 -3.682 34.814 1.00 88.50 84 SER A N 1
ATOM 671 C CA . SER A 1 84 ? -26.922 -2.946 35.080 1.00 88.50 84 SER A CA 1
ATOM 672 C C . SER A 1 84 ? -28.075 -3.875 35.484 1.00 88.50 84 SER A C 1
ATOM 674 O O . SER A 1 84 ? -28.846 -3.548 36.387 1.00 88.50 84 SER A O 1
ATOM 676 N N . GLU A 1 85 ? -28.175 -5.059 34.875 1.00 85.06 85 GLU A N 1
ATOM 677 C CA . GLU A 1 85 ? -29.195 -6.051 35.218 1.00 85.06 85 GLU A CA 1
ATOM 678 C C . GLU A 1 85 ? -28.955 -6.688 36.586 1.00 85.06 85 GLU A C 1
ATOM 680 O O . GLU A 1 85 ? -29.900 -6.872 37.356 1.00 85.06 85 GLU A O 1
ATOM 685 N N . VAL A 1 86 ? -27.698 -7.005 36.909 1.00 82.06 86 VAL A N 1
ATOM 686 C CA . VAL A 1 86 ? -27.327 -7.562 38.217 1.00 82.06 86 VAL A CA 1
ATOM 687 C C . VAL A 1 86 ? -27.640 -6.565 39.330 1.00 82.06 86 VAL A C 1
ATOM 689 O O . VAL A 1 86 ? -28.202 -6.960 40.348 1.00 82.06 86 VAL A O 1
ATOM 692 N N . LEU A 1 87 ? -27.359 -5.274 39.131 1.00 79.50 87 LEU A N 1
ATOM 693 C CA . LEU A 1 87 ? -27.712 -4.228 40.097 1.00 79.50 87 LEU A CA 1
ATOM 694 C C . LEU A 1 87 ? -29.231 -4.104 40.284 1.00 79.50 87 LEU A C 1
ATOM 696 O O . LEU A 1 87 ? -29.699 -4.006 41.418 1.00 79.50 87 LEU A O 1
ATOM 700 N N . LYS A 1 88 ? -30.015 -4.180 39.199 1.00 79.50 88 LYS A N 1
ATOM 701 C CA . LYS A 1 88 ? -31.487 -4.188 39.275 1.00 79.50 88 LYS A CA 1
ATOM 702 C C . LYS A 1 88 ? -32.020 -5.401 40.046 1.00 79.50 88 LYS A C 1
ATOM 704 O O . LYS A 1 88 ? -32.936 -5.251 40.847 1.00 79.50 88 LYS A O 1
ATOM 709 N N . LYS A 1 89 ? -31.446 -6.590 39.834 1.00 75.44 89 LYS A N 1
ATOM 710 C CA . LYS A 1 89 ? -31.858 -7.836 40.511 1.00 75.44 89 LYS A CA 1
ATOM 711 C C . LYS A 1 89 ? -31.370 -7.917 41.964 1.00 75.44 89 LYS A C 1
ATOM 713 O O . LYS A 1 89 ? -32.077 -8.444 42.814 1.00 75.44 89 LYS A O 1
ATOM 718 N N . GLY A 1 90 ? -30.187 -7.380 42.267 1.00 61.22 90 GLY A N 1
ATOM 719 C CA . GLY A 1 90 ? -29.588 -7.372 43.607 1.00 61.22 90 GLY A CA 1
ATOM 720 C C . GLY A 1 90 ? -30.155 -6.315 44.562 1.00 61.22 90 GLY A C 1
ATOM 721 O O . GLY A 1 90 ? -29.983 -6.446 45.771 1.00 61.22 90 GLY A O 1
ATOM 722 N N . GLY A 1 91 ? -30.851 -5.295 44.045 1.00 54.03 91 GLY A N 1
ATOM 723 C CA . GLY A 1 91 ? -31.543 -4.271 44.838 1.00 54.03 91 GLY A CA 1
ATOM 724 C C . GLY A 1 91 ? -32.874 -4.718 45.461 1.00 54.03 91 GLY A C 1
ATOM 725 O O . GLY A 1 91 ? -33.427 -3.994 46.284 1.00 54.03 91 GLY A O 1
ATOM 726 N N . VAL A 1 92 ? -33.381 -5.907 45.115 1.00 54.53 92 VAL A N 1
ATOM 727 C CA . VAL A 1 92 ? -34.617 -6.482 45.672 1.00 54.53 92 VAL A CA 1
ATOM 728 C C . VAL A 1 92 ? -34.256 -7.536 46.724 1.00 54.53 92 VAL A C 1
ATOM 730 O O . VAL A 1 92 ? -34.390 -8.737 46.510 1.00 54.53 92 VAL A O 1
ATOM 733 N N . ARG A 1 93 ? -3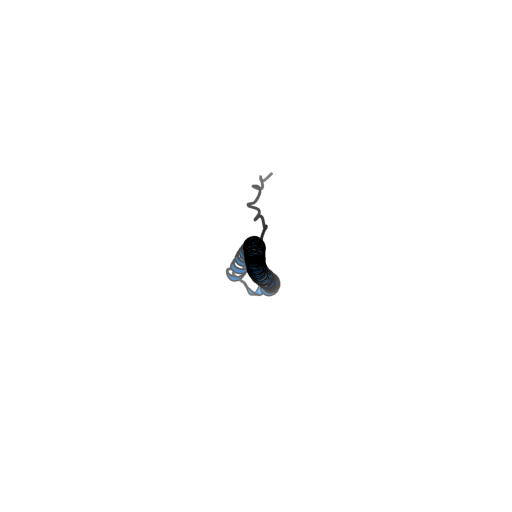3.738 -7.101 47.876 1.00 52.09 93 ARG A N 1
ATOM 734 C CA . ARG A 1 93 ? -33.827 -7.891 49.114 1.00 52.09 93 ARG A CA 1
ATOM 735 C C . ARG A 1 93 ? -34.796 -7.173 50.036 1.00 52.09 93 ARG A C 1
ATOM 737 O O . ARG A 1 93 ? -34.434 -6.202 50.697 1.00 52.09 93 ARG A O 1
ATOM 744 N N . GLU A 1 94 ? -36.040 -7.635 49.994 1.00 52.16 94 GLU A N 1
ATOM 745 C CA . GLU A 1 94 ? -37.092 -7.292 50.944 1.00 52.16 94 GLU A CA 1
ATOM 746 C C . GLU A 1 94 ? -36.551 -7.419 52.373 1.00 52.16 94 GLU A C 1
ATOM 748 O O . GLU A 1 94 ? -35.913 -8.414 52.727 1.00 52.16 94 GLU A O 1
ATOM 753 N N . LYS A 1 95 ? -36.772 -6.381 53.185 1.00 50.69 95 LYS A N 1
ATOM 754 C CA . LYS A 1 95 ? -36.612 -6.482 54.636 1.00 50.69 95 LYS A CA 1
ATOM 755 C C . LYS A 1 95 ? -37.641 -7.503 55.136 1.00 50.69 95 LYS A C 1
ATOM 757 O O . LYS A 1 95 ? -38.823 -7.263 54.900 1.00 50.69 95 LYS A O 1
ATOM 762 N N . PRO A 1 96 ? -37.240 -8.584 55.822 1.00 53.22 96 PRO A N 1
ATOM 763 C CA . PRO A 1 96 ? -38.184 -9.346 56.617 1.00 53.22 96 PRO A CA 1
ATOM 764 C C . PRO A 1 96 ? -38.544 -8.525 57.861 1.00 53.22 96 PRO A C 1
ATOM 766 O O . PRO A 1 96 ? -37.666 -7.904 58.470 1.00 53.22 96 PRO A O 1
ATOM 769 N N . GLU A 1 97 ? -39.844 -8.493 58.141 1.00 55.50 97 GLU A N 1
ATOM 770 C CA . GLU A 1 97 ? -40.526 -7.844 59.270 1.00 55.50 97 GLU A CA 1
ATOM 771 C C . GLU A 1 97 ? -40.057 -8.332 60.648 1.00 55.50 97 GLU A C 1
ATOM 773 O O . GLU A 1 97 ? -39.658 -9.515 60.769 1.00 55.50 97 GLU A O 1
#

Foldseek 3Di:
DDPPDPDPDQDDDALVSLLVVLVVVLVVLVPDPDNVVCVVVNVVSVVVNVVSVVVVVVVVVVVVVVVVVVVVVVVVVVVVVVVVVCVVVVVPDDDDD

Sequence (97 aa):
MANMKQGNWLKISSPEDLQRALAKMLNKILMSEDPLLHAGRFASLANAWTNSYRLFLEQEEMNAIKERITAMEESQAVIKEQYSEVLKKGGVREKPE

pLDDT: mean 84.14, std 16.26, range [37.53, 97.44]

Radius of gyration: 29.03 Å; chains: 1; bounding box: 60×25×97 Å